Protein AF-A0A9W4WML6-F1 (afdb_monomer_lite)

Radius of gyration: 17.91 Å; chains: 1; bounding box: 50×37×43 Å

Organism: NCBI:txid1117311

pLDDT: mean 81.73, std 10.56, range [42.59, 96.5]

InterPro domains:
  IPR036282 Glutathione S-transferase, C-terminal domain superfamily [SSF47616] (98-174)
  IPR058268 Domain of unknown function DUF7962 [PF25907] (80-176)

Secondary structure (DSSP, 8-state):
--HHHHHHHHHHH--S--EEEETTEEEESHHHHHHHHHHHHT---TTHHHHHHHHHHIIIIIHHHHHHHHHH---TTS-GGGG-HHHHHHHHHHHTS-TTS--TTHHHHHHHHHHHHHHHHTSS-SSTT--SS--HHHHHHHHHHHHHHHHTTTTTT--TTTSHHHHHHHHHHHHHTT----

Foldseek 3Di:
DDPVVVVVVVVVPDLDDDWDDDPSDIDGAPLRVQVVVCVVVVDDCPCVVVLVVLSVVLVPQQVLLLLLLLLVDPDPQAPCVSVDPVVQVSVCVVVVHRSPPDDPCSLVSVLVLLVVQLVQLVPVALESVNDPDHDSNRVSSLCRLVSCVNNVSNVVRSDCVNRVSNVVSSVVVCVVVPNDDD

Structure (mmCIF, N/CA/C/O backbone):
data_AF-A0A9W4WML6-F1
#
_entry.id   AF-A0A9W4WML6-F1
#
loop_
_atom_site.group_PDB
_atom_site.id
_atom_site.type_symbol
_atom_site.label_atom_id
_atom_site.label_alt_id
_atom_site.label_comp_id
_atom_site.label_asym_id
_atom_site.label_entity_id
_atom_site.label_seq_id
_atom_site.pdbx_PDB_ins_code
_atom_site.Cartn_x
_atom_site.Cartn_y
_atom_site.Cartn_z
_atom_site.occupancy
_atom_site.B_iso_or_equiv
_atom_site.auth_seq_id
_atom_site.auth_comp_id
_atom_site.auth_asym_id
_atom_site.auth_atom_id
_atom_site.pdbx_PDB_model_num
ATOM 1 N N . MET A 1 1 ? 31.706 22.718 7.212 1.00 51.59 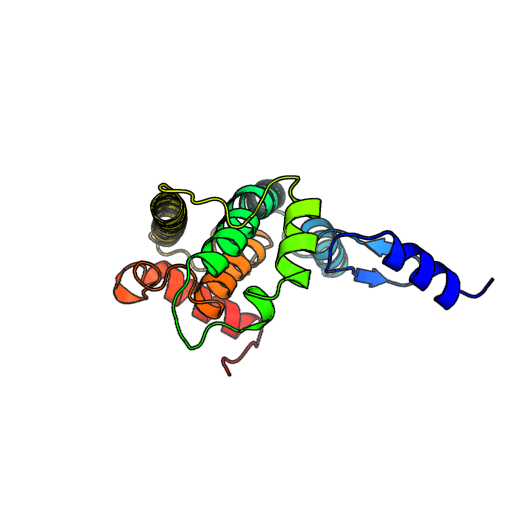1 MET A N 1
ATOM 2 C CA . MET A 1 1 ? 30.291 22.527 7.590 1.00 51.59 1 MET A CA 1
ATOM 3 C C . MET A 1 1 ? 30.005 21.061 7.322 1.00 51.59 1 MET A C 1
ATOM 5 O O . MET A 1 1 ? 30.065 20.669 6.166 1.00 51.59 1 MET A O 1
ATOM 9 N N . ASP A 1 2 ? 29.890 20.239 8.366 1.00 62.09 2 ASP A N 1
ATOM 10 C CA . ASP A 1 2 ? 29.883 18.780 8.208 1.00 62.09 2 ASP A CA 1
ATOM 11 C C . ASP A 1 2 ? 28.630 18.287 7.488 1.00 62.09 2 ASP A C 1
ATOM 13 O O . ASP A 1 2 ? 27.513 18.722 7.767 1.00 62.09 2 ASP A O 1
ATOM 17 N N . PHE A 1 3 ? 28.825 17.337 6.579 1.00 55.31 3 PHE A N 1
ATOM 18 C CA . PHE A 1 3 ? 27.770 16.710 5.787 1.00 55.31 3 PHE A CA 1
ATOM 19 C C . PHE A 1 3 ? 26.636 16.148 6.666 1.00 55.31 3 PHE A C 1
ATOM 21 O O . PHE A 1 3 ? 25.460 16.399 6.407 1.00 55.31 3 PHE A O 1
ATOM 28 N N . CYS A 1 4 ? 26.988 15.512 7.790 1.00 56.69 4 CYS A N 1
ATOM 29 C CA . CYS A 1 4 ? 26.033 15.011 8.784 1.00 56.69 4 CYS A CA 1
ATOM 30 C C . CYS A 1 4 ? 25.209 16.127 9.450 1.00 56.69 4 CYS A C 1
ATOM 32 O O . CYS A 1 4 ? 24.033 15.937 9.758 1.00 56.69 4 CYS A O 1
ATOM 34 N N . HIS A 1 5 ? 25.803 17.306 9.651 1.00 62.56 5 HIS A N 1
ATOM 35 C CA . HIS A 1 5 ? 25.105 18.454 10.229 1.00 62.56 5 HIS A CA 1
ATOM 36 C C . HIS A 1 5 ? 24.082 19.040 9.246 1.00 62.56 5 HIS A C 1
ATOM 38 O O . HIS A 1 5 ? 22.992 19.433 9.656 1.00 62.56 5 HIS A O 1
ATOM 44 N N . CYS A 1 6 ? 24.402 19.050 7.947 1.00 60.00 6 CYS A N 1
ATOM 45 C CA . CYS A 1 6 ? 23.485 19.507 6.903 1.00 60.00 6 CYS A CA 1
ATOM 46 C C . CYS A 1 6 ? 22.269 18.574 6.771 1.00 60.00 6 CYS A C 1
ATOM 48 O O . CYS A 1 6 ? 21.136 19.049 6.774 1.00 60.00 6 CYS A O 1
ATOM 50 N N . ILE A 1 7 ? 22.491 17.252 6.761 1.00 64.06 7 ILE A N 1
ATOM 51 C CA . ILE A 1 7 ? 21.414 16.249 6.677 1.00 64.06 7 ILE A CA 1
ATOM 52 C C . ILE A 1 7 ? 20.506 16.303 7.900 1.00 64.06 7 ILE A C 1
ATOM 54 O O . ILE A 1 7 ? 19.293 16.310 7.743 1.00 64.06 7 ILE A O 1
ATOM 58 N N . SER A 1 8 ? 21.061 16.409 9.111 1.00 64.62 8 SER A N 1
ATOM 59 C CA . SER A 1 8 ? 20.248 16.555 10.327 1.00 64.62 8 SER A CA 1
ATOM 60 C C . SER A 1 8 ? 19.337 17.785 10.252 1.00 64.62 8 SER A C 1
ATOM 62 O O . SER A 1 8 ? 18.157 17.698 10.580 1.00 64.62 8 SER A O 1
ATOM 64 N N . LYS A 1 9 ? 19.850 18.911 9.741 1.00 72.94 9 LYS A N 1
ATOM 65 C CA . LYS A 1 9 ? 19.057 20.126 9.512 1.00 72.94 9 LYS A CA 1
ATOM 66 C C . LYS A 1 9 ? 17.965 19.929 8.462 1.00 72.94 9 LYS A C 1
ATOM 68 O O . LYS A 1 9 ? 16.860 20.424 8.644 1.00 72.94 9 LYS A O 1
ATOM 73 N N . LEU A 1 10 ? 18.272 19.209 7.386 1.00 68.94 10 LEU A N 1
ATOM 74 C CA . LEU A 1 10 ? 17.325 18.918 6.313 1.00 68.94 10 LEU A CA 1
ATOM 75 C C . LEU A 1 10 ? 16.208 17.993 6.819 1.00 68.94 10 LEU A C 1
ATOM 77 O O . LEU A 1 10 ? 15.035 18.329 6.689 1.00 68.94 10 LEU A O 1
ATOM 81 N N . LEU A 1 11 ? 16.559 16.905 7.513 1.00 67.75 11 LEU A N 1
ATOM 82 C CA . LEU A 1 11 ? 15.612 15.966 8.124 1.00 67.75 11 LEU A CA 1
ATOM 83 C C . LEU A 1 11 ? 14.708 16.632 9.172 1.00 67.75 11 LEU A C 1
ATOM 85 O O . LEU A 1 11 ? 13.532 16.302 9.235 1.00 67.75 11 LEU A O 1
ATOM 89 N N . GLN A 1 12 ? 15.211 17.601 9.945 1.00 70.12 12 GLN A N 1
ATOM 90 C CA . GLN A 1 12 ? 14.398 18.365 10.908 1.00 70.12 12 GLN A CA 1
ATOM 91 C C . GLN A 1 12 ? 13.285 19.192 10.248 1.00 70.12 12 GLN A C 1
ATOM 93 O O . GLN A 1 12 ? 12.305 19.528 10.906 1.00 70.12 12 GLN A O 1
ATOM 98 N N . THR A 1 13 ? 13.433 19.537 8.967 1.00 70.88 13 THR A N 1
ATOM 99 C CA . THR A 1 13 ? 12.402 20.261 8.206 1.00 70.88 13 THR A CA 1
ATOM 100 C C . THR A 1 13 ? 11.452 19.337 7.449 1.00 70.88 13 THR A C 1
ATOM 102 O O . THR A 1 13 ? 10.398 19.787 7.000 1.00 70.88 13 THR A O 1
ATOM 105 N N . LEU A 1 14 ? 11.795 18.053 7.306 1.00 70.81 14 LEU A N 1
ATOM 106 C CA . LEU A 1 14 ? 10.957 17.096 6.599 1.00 70.81 14 LEU A CA 1
ATOM 107 C C . LEU A 1 14 ? 9.865 16.572 7.526 1.00 70.81 14 LEU A C 1
ATOM 109 O O . LEU A 1 14 ? 10.120 15.972 8.563 1.00 70.81 14 LEU A O 1
ATOM 113 N N . THR A 1 15 ? 8.624 16.784 7.109 1.00 66.25 15 THR A N 1
ATOM 114 C CA . THR A 1 15 ? 7.426 16.315 7.816 1.00 66.25 15 THR A CA 1
ATOM 115 C C . THR A 1 15 ? 6.972 14.930 7.358 1.00 66.25 15 THR A C 1
ATOM 117 O O . THR A 1 15 ? 6.074 14.348 7.959 1.00 66.25 15 THR A O 1
ATOM 120 N N . HIS A 1 16 ? 7.590 14.397 6.299 1.00 73.31 16 HIS A N 1
ATOM 121 C CA . HIS A 1 16 ? 7.204 13.144 5.663 1.00 73.31 16 HIS A CA 1
ATOM 122 C C . HIS A 1 16 ? 8.387 12.177 5.614 1.00 73.31 16 HIS A C 1
ATOM 124 O O . HIS A 1 16 ? 9.514 12.549 5.289 1.00 73.31 16 HIS A O 1
ATOM 130 N N . VAL A 1 17 ? 8.093 10.919 5.921 1.00 79.56 17 VAL A N 1
ATOM 131 C CA . VAL A 1 17 ? 8.988 9.765 5.803 1.00 79.56 17 VAL A CA 1
ATOM 132 C C . VAL A 1 17 ? 8.275 8.708 4.951 1.00 79.56 17 VAL A C 1
ATOM 134 O O . VAL A 1 17 ? 7.043 8.661 4.991 1.00 79.56 17 VAL A O 1
ATOM 137 N N . PRO A 1 18 ? 8.986 7.854 4.193 1.00 84.44 18 PRO A N 1
ATOM 138 C CA . PRO A 1 18 ? 10.441 7.661 4.149 1.00 84.44 18 PRO A CA 1
ATOM 139 C C . PRO A 1 18 ? 11.206 8.697 3.304 1.00 84.44 18 PRO A C 1
ATOM 141 O O . PRO A 1 18 ? 10.627 9.428 2.503 1.00 84.44 18 PRO A O 1
ATOM 144 N N . VAL A 1 19 ? 12.530 8.726 3.490 1.00 88.31 19 VAL A N 1
ATOM 145 C CA . VAL A 1 19 ? 13.496 9.531 2.723 1.00 88.31 19 VAL A CA 1
ATOM 146 C C . VAL A 1 19 ? 14.591 8.598 2.207 1.00 88.31 19 VAL A C 1
ATOM 148 O O . VAL A 1 19 ? 15.086 7.761 2.964 1.00 88.31 19 VAL A O 1
ATOM 151 N N . LEU A 1 20 ? 14.987 8.745 0.941 1.00 89.06 20 LEU A N 1
ATOM 152 C CA . LEU A 1 20 ? 16.134 8.045 0.358 1.00 89.06 20 LEU A CA 1
ATOM 153 C C . LEU A 1 20 ? 17.261 9.044 0.125 1.00 89.06 20 LEU A C 1
ATOM 155 O O . LEU A 1 20 ? 17.058 10.081 -0.497 1.00 89.06 20 LEU A O 1
ATOM 159 N N . GLN A 1 21 ? 18.465 8.707 0.572 1.00 88.44 21 GLN A N 1
ATOM 160 C CA . GLN A 1 21 ? 19.652 9.492 0.277 1.00 88.44 21 GLN A CA 1
ATOM 161 C C . GLN A 1 21 ? 20.644 8.663 -0.530 1.00 88.44 21 GLN A C 1
ATOM 163 O O . GLN A 1 21 ? 21.016 7.561 -0.123 1.00 88.44 21 GLN A O 1
ATOM 168 N N . ILE A 1 22 ? 21.114 9.218 -1.648 1.00 88.69 22 ILE A N 1
ATOM 169 C CA . ILE A 1 22 ? 22.186 8.628 -2.448 1.00 88.69 22 ILE A CA 1
ATOM 170 C C . ILE A 1 22 ? 23.253 9.687 -2.701 1.00 88.69 22 ILE A C 1
ATOM 172 O O . ILE A 1 22 ? 23.043 10.636 -3.451 1.00 88.69 22 ILE A O 1
ATOM 176 N N . GLY A 1 23 ? 24.424 9.519 -2.084 1.00 89.69 23 GLY A N 1
ATOM 177 C CA . GLY A 1 23 ? 25.468 10.539 -2.138 1.00 89.69 23 GLY A CA 1
ATOM 178 C C . GLY A 1 23 ? 24.948 11.864 -1.574 1.00 89.69 23 GLY A C 1
ATOM 179 O O . GLY A 1 23 ? 24.464 11.899 -0.442 1.00 89.69 23 GLY A O 1
ATOM 180 N N . SER A 1 24 ? 25.046 12.934 -2.365 1.00 88.06 24 SER A N 1
ATOM 181 C CA . SER A 1 24 ? 24.562 14.278 -2.024 1.00 88.06 24 SER A CA 1
ATOM 182 C C . SER A 1 24 ? 23.082 14.524 -2.332 1.00 88.06 24 SER A C 1
ATOM 184 O O . SER A 1 24 ? 22.578 15.583 -1.964 1.00 88.06 24 SER A O 1
ATOM 186 N N . ASP A 1 25 ? 22.396 13.585 -2.986 1.00 87.75 25 ASP A N 1
ATOM 187 C CA . ASP A 1 25 ? 21.002 13.748 -3.400 1.00 87.75 25 ASP A CA 1
ATOM 188 C C . ASP A 1 25 ? 20.051 13.149 -2.359 1.00 87.75 25 ASP A C 1
ATOM 190 O O . ASP A 1 25 ? 20.263 12.033 -1.870 1.00 87.75 25 ASP A O 1
ATOM 194 N N . VAL A 1 26 ? 18.994 13.895 -2.028 1.00 88.19 26 VAL A N 1
ATOM 195 C CA . VAL A 1 26 ? 17.951 13.492 -1.075 1.00 88.19 26 VAL A CA 1
ATOM 196 C C . VAL A 1 26 ? 16.609 13.461 -1.798 1.00 88.19 26 VAL A C 1
ATOM 198 O O . VAL A 1 26 ? 16.128 14.487 -2.276 1.00 88.19 26 VAL A O 1
ATOM 201 N N . PHE A 1 27 ? 16.000 12.282 -1.848 1.00 88.69 27 PHE A N 1
ATOM 202 C CA . PHE A 1 27 ? 14.692 12.034 -2.440 1.00 88.69 27 PHE A CA 1
ATOM 203 C C . PHE A 1 27 ? 13.659 11.915 -1.322 1.00 88.69 27 PHE A C 1
ATOM 205 O O . PHE A 1 27 ? 13.788 11.092 -0.412 1.00 88.69 27 PHE A O 1
ATOM 212 N N . VAL A 1 28 ? 12.641 12.763 -1.399 1.00 86.81 28 VAL A N 1
ATOM 213 C CA . VAL A 1 28 ? 11.513 12.826 -0.467 1.00 86.81 28 VAL A CA 1
ATOM 214 C C . VAL A 1 28 ? 10.273 12.440 -1.256 1.00 86.81 28 VAL A C 1
ATOM 216 O O . VAL A 1 28 ? 10.150 12.897 -2.385 1.00 86.81 28 VAL A O 1
ATOM 219 N N . ASP A 1 29 ? 9.375 11.657 -0.655 1.00 85.25 29 ASP A N 1
ATOM 220 C CA . ASP A 1 29 ? 8.202 11.017 -1.277 1.00 85.25 29 ASP A CA 1
ATOM 221 C C . ASP A 1 29 ? 8.480 9.624 -1.863 1.00 85.25 29 ASP A C 1
ATOM 223 O O . ASP A 1 29 ? 9.441 9.398 -2.595 1.00 85.25 29 ASP A O 1
ATOM 227 N N . THR A 1 30 ? 7.605 8.670 -1.536 1.00 85.69 30 THR A N 1
ATOM 228 C CA . THR A 1 30 ? 7.773 7.264 -1.929 1.00 85.69 30 THR A CA 1
ATOM 229 C C . THR A 1 30 ? 7.701 7.079 -3.447 1.00 85.69 30 THR A C 1
ATOM 231 O O . THR A 1 30 ? 8.445 6.259 -3.974 1.00 85.69 30 THR A O 1
ATOM 234 N N . ALA A 1 31 ? 6.886 7.859 -4.166 1.00 86.06 31 ALA A N 1
ATOM 235 C CA . ALA A 1 31 ? 6.811 7.778 -5.624 1.00 86.06 31 ALA A CA 1
ATOM 236 C C . ALA A 1 31 ? 8.126 8.231 -6.277 1.00 86.06 31 ALA A C 1
ATOM 238 O O . ALA A 1 31 ? 8.622 7.566 -7.184 1.00 86.06 31 ALA A O 1
ATOM 239 N N . LEU A 1 32 ? 8.739 9.310 -5.771 1.00 87.50 32 LEU A N 1
ATOM 240 C CA . LEU A 1 32 ? 10.045 9.787 -6.249 1.00 87.50 32 LEU A CA 1
ATOM 241 C C . LEU A 1 32 ? 11.172 8.812 -5.903 1.00 87.50 32 LEU A C 1
ATOM 243 O O . LEU A 1 32 ? 12.061 8.575 -6.720 1.00 87.50 32 LEU A O 1
ATOM 247 N N . ILE A 1 33 ? 11.123 8.230 -4.704 1.00 89.44 33 ILE A N 1
ATOM 248 C CA . ILE A 1 33 ? 12.068 7.200 -4.267 1.00 89.44 33 ILE A CA 1
ATOM 249 C C . ILE A 1 33 ? 11.998 5.985 -5.196 1.00 89.44 33 ILE A C 1
ATOM 251 O O . ILE A 1 33 ? 13.031 5.549 -5.701 1.00 89.44 33 ILE A O 1
ATOM 255 N N . ILE A 1 34 ? 10.799 5.449 -5.440 1.00 85.88 34 ILE A N 1
ATOM 256 C CA . ILE A 1 34 ? 10.617 4.272 -6.298 1.00 85.88 34 ILE A CA 1
ATOM 257 C C . ILE A 1 34 ? 11.033 4.594 -7.733 1.00 85.88 34 ILE A C 1
ATOM 259 O O . ILE A 1 34 ? 11.772 3.812 -8.325 1.00 85.88 34 ILE A O 1
ATOM 263 N N . GLU A 1 35 ? 10.664 5.762 -8.264 1.00 83.38 35 GLU A N 1
ATOM 264 C CA . GLU A 1 35 ? 11.070 6.173 -9.610 1.00 83.38 35 GLU A CA 1
ATOM 265 C C . GLU A 1 35 ? 12.599 6.236 -9.757 1.00 83.38 35 GLU A C 1
ATOM 267 O O . GLU A 1 35 ? 13.155 5.773 -10.756 1.00 83.38 35 GLU A O 1
ATOM 272 N N . GLU A 1 36 ? 13.308 6.778 -8.764 1.00 88.31 36 GLU A N 1
ATOM 273 C CA . GLU A 1 36 ? 14.768 6.849 -8.808 1.00 88.31 36 GLU A CA 1
ATOM 274 C C . GLU A 1 36 ? 15.414 5.457 -8.746 1.00 88.31 36 GLU A C 1
ATOM 276 O O . GLU A 1 36 ? 16.413 5.197 -9.429 1.00 88.31 36 GLU A O 1
ATOM 281 N N . LEU A 1 37 ? 14.841 4.542 -7.962 1.00 86.88 37 LEU A N 1
ATOM 282 C CA . LEU A 1 37 ? 15.290 3.151 -7.900 1.00 86.88 37 LEU A CA 1
ATOM 283 C C . LEU A 1 37 ? 15.035 2.419 -9.228 1.00 86.88 37 LEU A C 1
ATOM 285 O O . LEU A 1 37 ? 15.929 1.738 -9.735 1.00 86.88 37 LEU A O 1
ATOM 289 N N . GLU A 1 38 ? 13.863 2.605 -9.832 1.00 81.12 38 GLU A N 1
ATOM 290 C CA . GLU A 1 38 ? 13.510 2.070 -11.152 1.00 81.12 38 GLU A CA 1
ATOM 291 C C . GLU A 1 38 ? 14.442 2.597 -12.248 1.00 81.12 38 GLU A C 1
ATOM 293 O O . GLU A 1 38 ? 14.986 1.829 -13.050 1.00 81.12 38 GLU A O 1
ATOM 298 N N . ARG A 1 39 ? 14.714 3.910 -12.242 1.00 82.69 39 ARG A N 1
ATOM 299 C CA . ARG A 1 39 ? 15.615 4.564 -13.200 1.00 82.69 39 ARG A CA 1
ATOM 300 C C . ARG A 1 39 ? 17.019 3.962 -13.176 1.00 82.69 39 ARG A C 1
ATOM 302 O O . ARG A 1 39 ? 17.650 3.871 -14.229 1.00 82.69 39 ARG A O 1
ATOM 309 N N . ARG A 1 40 ? 17.520 3.579 -11.999 1.00 85.19 40 ARG A N 1
ATOM 310 C CA . ARG A 1 40 ? 18.862 2.992 -11.829 1.00 85.19 40 ARG A CA 1
ATOM 311 C C . ARG A 1 40 ? 18.927 1.519 -12.215 1.00 85.19 40 ARG A C 1
ATOM 313 O O . ARG A 1 40 ? 19.971 1.082 -12.690 1.00 85.19 40 ARG A O 1
ATOM 320 N N . ASN A 1 41 ? 17.836 0.782 -12.023 1.00 80.88 41 ASN A N 1
ATOM 321 C CA . ASN A 1 41 ? 17.793 -0.666 -12.233 1.00 80.88 41 ASN A CA 1
ATOM 322 C C . ASN A 1 41 ? 17.231 -1.080 -13.605 1.00 80.88 41 ASN A C 1
ATOM 324 O O . ASN A 1 41 ? 17.326 -2.249 -13.963 1.00 80.88 41 ASN A O 1
ATOM 328 N N . GLY A 1 42 ? 16.699 -0.136 -14.390 1.00 68.75 42 GLY A N 1
ATOM 329 C CA . GLY A 1 42 ? 16.297 -0.374 -15.779 1.00 68.75 42 GLY A CA 1
ATOM 330 C C . GLY A 1 42 ? 14.984 -1.145 -15.934 1.00 68.75 42 GLY A C 1
ATOM 331 O O . GLY A 1 42 ? 14.883 -1.966 -16.842 1.00 68.75 42 GLY A O 1
ATOM 332 N N . SER A 1 43 ? 13.997 -0.902 -15.064 1.00 67.38 43 SER A N 1
ATOM 333 C CA . SER A 1 43 ? 12.672 -1.531 -15.167 1.00 67.38 43 SER A CA 1
ATOM 334 C C . SER A 1 43 ? 11.909 -1.106 -16.431 1.00 67.38 43 SER A C 1
ATOM 336 O O . SER A 1 43 ? 12.178 -0.056 -17.029 1.00 67.38 43 SER A O 1
ATOM 338 N N . ASP A 1 44 ? 10.947 -1.942 -16.838 1.00 65.19 44 ASP A N 1
ATOM 339 C CA . ASP A 1 44 ? 9.975 -1.596 -17.876 1.00 65.19 44 ASP A CA 1
ATOM 340 C C . ASP A 1 44 ? 9.154 -0.371 -17.436 1.00 65.19 44 ASP A C 1
ATOM 342 O O . ASP A 1 44 ? 8.772 -0.249 -16.276 1.00 65.19 44 ASP A O 1
ATOM 346 N N . LYS A 1 45 ? 8.933 0.565 -18.364 1.00 68.56 45 LYS A N 1
ATOM 347 C CA . LYS A 1 45 ? 8.264 1.857 -18.124 1.00 68.56 45 LYS A CA 1
ATOM 348 C C . LYS A 1 45 ? 6.879 1.928 -18.762 1.00 68.56 45 LYS A C 1
ATOM 350 O O . LYS A 1 45 ? 6.286 3.009 -18.788 1.00 68.56 45 LYS A O 1
ATOM 355 N N . SER A 1 46 ? 6.406 0.824 -19.337 1.00 72.06 46 SER A N 1
ATOM 356 C CA . SER A 1 46 ? 5.170 0.755 -20.120 1.00 72.06 46 SER A CA 1
ATOM 357 C C . SER A 1 46 ? 3.930 1.229 -19.347 1.00 72.06 46 SER A C 1
ATOM 359 O O . SER A 1 46 ? 3.042 1.839 -19.942 1.00 72.06 46 SER A O 1
ATOM 361 N N . ASP A 1 47 ? 3.907 1.070 -18.022 1.00 78.38 47 ASP A N 1
ATOM 362 C CA . ASP A 1 47 ? 2.800 1.456 -17.144 1.00 78.38 47 ASP A CA 1
ATOM 363 C C . ASP A 1 47 ? 3.084 2.697 -16.275 1.00 78.38 47 ASP A C 1
ATOM 365 O O . ASP A 1 47 ? 2.242 3.086 -15.465 1.00 78.38 47 ASP A O 1
ATOM 369 N N . ARG A 1 48 ? 4.223 3.379 -16.465 1.00 81.12 48 ARG A N 1
ATOM 370 C CA . ARG A 1 48 ? 4.714 4.436 -15.556 1.00 81.12 48 ARG A CA 1
ATOM 371 C C . ARG A 1 48 ? 3.672 5.509 -15.225 1.00 81.12 48 ARG A C 1
ATOM 373 O O . ARG A 1 48 ? 3.533 5.908 -14.072 1.00 81.12 48 ARG A O 1
ATOM 380 N N . GLY A 1 49 ? 2.939 5.999 -16.227 1.00 85.81 49 GLY A N 1
ATOM 381 C CA . GLY A 1 49 ? 1.919 7.034 -16.021 1.00 85.81 49 GLY A CA 1
ATOM 382 C C . GLY A 1 49 ? 0.740 6.552 -15.167 1.00 85.81 49 GLY A C 1
ATOM 383 O O . GLY A 1 49 ? 0.262 7.278 -14.292 1.00 85.81 49 GLY A O 1
ATOM 384 N N . LEU A 1 50 ? 0.303 5.308 -15.381 1.00 86.81 50 LEU A N 1
ATOM 385 C CA . LEU A 1 50 ? -0.742 4.676 -14.575 1.00 86.81 50 LEU A CA 1
ATOM 386 C C . LEU A 1 50 ? -0.229 4.379 -13.165 1.00 86.81 50 LEU A C 1
ATOM 388 O O . LEU A 1 50 ? -0.927 4.647 -12.191 1.00 86.81 50 LEU A O 1
ATOM 392 N N . GLY A 1 51 ? 1.016 3.922 -13.050 1.00 87.06 51 GLY A N 1
ATOM 393 C CA . GLY A 1 51 ? 1.698 3.690 -11.785 1.00 87.06 51 GLY A CA 1
ATOM 394 C C . GLY A 1 51 ? 1.779 4.935 -10.899 1.00 87.06 51 GLY A C 1
ATOM 395 O O . GLY A 1 51 ? 1.381 4.892 -9.736 1.00 87.06 51 GLY A O 1
ATOM 396 N N . LEU A 1 52 ? 2.192 6.076 -11.460 1.00 86.38 52 LEU A N 1
ATOM 397 C CA . LEU A 1 52 ? 2.205 7.360 -10.745 1.00 86.38 52 LEU A CA 1
ATOM 398 C C . LEU A 1 52 ? 0.794 7.840 -10.372 1.00 86.38 52 LEU A C 1
ATOM 400 O O . LEU A 1 52 ? 0.593 8.418 -9.304 1.00 86.38 52 LEU A O 1
ATOM 404 N N . SER A 1 53 ? -0.199 7.570 -11.222 1.00 88.38 53 SER A N 1
ATOM 405 C CA . SER A 1 53 ? -1.601 7.877 -10.911 1.00 88.38 53 SER A CA 1
ATOM 406 C C . SER A 1 53 ? -2.102 7.048 -9.724 1.00 88.38 53 SER A C 1
ATOM 408 O O . SER A 1 53 ? -2.778 7.580 -8.842 1.00 88.38 53 SER A O 1
ATOM 410 N N . MET A 1 54 ? -1.717 5.768 -9.655 1.00 88.75 54 MET A N 1
ATOM 411 C CA . MET A 1 54 ? -2.002 4.906 -8.506 1.00 88.75 54 MET A CA 1
ATOM 412 C C . MET A 1 54 ? -1.273 5.364 -7.250 1.00 88.75 54 MET A C 1
ATOM 414 O O . MET A 1 54 ? -1.889 5.403 -6.189 1.00 88.75 54 MET A O 1
ATOM 418 N N . ALA A 1 55 ? -0.007 5.772 -7.358 1.00 85.88 55 ALA A N 1
ATOM 419 C CA . ALA A 1 55 ? 0.745 6.337 -6.242 1.00 85.88 55 ALA A CA 1
ATOM 420 C C . ALA A 1 55 ? 0.017 7.537 -5.623 1.00 85.88 55 ALA A C 1
ATOM 422 O O . ALA A 1 55 ? -0.181 7.596 -4.407 1.00 85.88 55 ALA A O 1
ATOM 423 N N . TRP A 1 56 ? -0.449 8.458 -6.471 1.00 86.31 56 TRP A N 1
ATOM 424 C CA . TRP A 1 56 ? -1.208 9.626 -6.037 1.00 86.31 56 TRP A CA 1
ATOM 425 C C . TRP A 1 56 ? -2.549 9.245 -5.404 1.00 86.31 56 TRP A C 1
ATOM 427 O O . TRP A 1 56 ? -2.873 9.730 -4.318 1.00 86.31 56 TRP A O 1
ATOM 437 N N . LEU A 1 57 ? -3.309 8.351 -6.048 1.00 85.25 57 LEU A N 1
ATOM 438 C CA . LEU A 1 57 ? -4.597 7.890 -5.534 1.00 85.25 57 LEU A CA 1
ATOM 439 C C . LEU A 1 57 ? -4.423 7.239 -4.160 1.00 85.25 57 LEU A C 1
ATOM 441 O O . LEU A 1 57 ? -5.076 7.653 -3.209 1.00 85.25 57 LEU A O 1
ATOM 445 N N . CYS A 1 58 ? -3.498 6.288 -4.033 1.00 84.25 58 CYS A N 1
ATOM 446 C CA . CYS A 1 58 ? -3.173 5.619 -2.778 1.00 84.25 58 CYS A CA 1
ATOM 447 C C . CYS A 1 58 ? -2.684 6.600 -1.700 1.00 84.25 58 CYS A C 1
ATOM 449 O O . CYS A 1 58 ? -3.066 6.472 -0.538 1.00 84.25 58 CYS A O 1
ATOM 451 N N . GLY A 1 59 ? -1.880 7.603 -2.061 1.00 77.81 59 GLY A N 1
ATOM 452 C CA . GLY A 1 59 ? -1.444 8.642 -1.124 1.00 77.81 59 GLY A CA 1
ATOM 453 C C . GLY A 1 59 ? -2.604 9.484 -0.580 1.00 77.81 59 GLY A C 1
ATOM 454 O O . GLY A 1 59 ? -2.662 9.755 0.618 1.00 77.81 59 GLY A O 1
ATOM 455 N N . GLN A 1 60 ? -3.550 9.855 -1.446 1.00 69.62 60 GLN A N 1
ATOM 456 C CA . GLN A 1 60 ? -4.689 10.718 -1.115 1.00 69.62 60 GLN A CA 1
ATOM 457 C C . GLN A 1 60 ? -5.828 9.984 -0.403 1.00 69.62 60 GLN A C 1
ATOM 459 O O . GLN A 1 60 ? -6.399 10.500 0.557 1.00 69.62 60 GLN A O 1
ATOM 464 N N . THR A 1 61 ? -6.207 8.803 -0.885 1.00 65.81 61 THR A N 1
ATOM 465 C CA . THR A 1 61 ? -7.386 8.093 -0.377 1.00 65.81 61 THR A CA 1
ATOM 466 C C . THR A 1 61 ? -7.015 7.153 0.748 1.00 65.81 61 THR A C 1
ATOM 468 O O . THR A 1 61 ? -7.700 7.101 1.759 1.00 65.81 61 THR A O 1
ATOM 471 N N . ALA A 1 62 ? -5.920 6.422 0.617 1.00 62.62 62 ALA A N 1
ATOM 472 C CA . ALA A 1 62 ? -5.710 5.248 1.431 1.00 62.62 62 ALA A CA 1
ATOM 473 C C . ALA A 1 62 ? -5.016 5.643 2.754 1.00 62.62 62 ALA A C 1
ATOM 475 O O . ALA A 1 62 ? -5.628 5.511 3.813 1.00 62.62 62 ALA A O 1
ATOM 476 N N . THR A 1 63 ? -3.853 6.302 2.730 1.00 62.34 63 THR A N 1
ATOM 477 C CA . THR A 1 63 ? -3.114 6.692 3.956 1.00 62.34 63 THR A CA 1
ATOM 478 C C . THR A 1 63 ? -3.942 7.513 4.960 1.00 62.34 63 THR A C 1
ATOM 480 O O . THR A 1 63 ? -3.913 7.239 6.164 1.00 62.34 63 THR A O 1
ATOM 483 N N . PHE A 1 64 ? -4.721 8.498 4.496 1.00 67.94 64 PHE A N 1
ATOM 484 C CA . PHE A 1 64 ? -5.539 9.336 5.384 1.00 67.94 64 PHE A CA 1
ATOM 485 C C . PHE A 1 64 ? -6.774 8.614 5.934 1.00 67.94 64 PHE A C 1
ATOM 487 O O . PHE A 1 64 ? -7.140 8.827 7.096 1.00 67.94 64 PHE A O 1
ATOM 494 N N . LEU A 1 65 ? -7.417 7.753 5.137 1.00 70.25 65 LEU A N 1
ATOM 495 C CA . LEU A 1 65 ? -8.537 6.940 5.615 1.00 70.25 65 LEU A CA 1
ATOM 496 C C . LEU A 1 65 ? -8.052 5.882 6.615 1.00 70.25 65 LEU A C 1
ATOM 498 O O . LEU A 1 65 ? -8.673 5.717 7.666 1.00 70.25 65 LEU A O 1
ATOM 502 N N . TRP A 1 66 ? -6.909 5.237 6.366 1.00 69.50 66 TRP A N 1
ATOM 503 C CA . TRP A 1 66 ? -6.363 4.228 7.276 1.00 69.50 66 TRP A CA 1
ATOM 504 C C . TRP A 1 66 ? -5.975 4.815 8.622 1.00 69.50 66 TRP A C 1
ATOM 506 O O . TRP A 1 66 ? -6.357 4.259 9.649 1.00 69.50 66 TRP A O 1
ATOM 516 N N . LEU A 1 67 ? -5.302 5.968 8.649 1.00 69.31 67 LEU A N 1
ATOM 517 C CA . LEU A 1 67 ? -4.933 6.606 9.912 1.00 69.31 67 LEU A CA 1
ATOM 518 C C . LEU A 1 67 ? -6.169 6.969 10.752 1.00 69.31 67 LEU A C 1
ATOM 520 O O . LEU A 1 67 ? -6.185 6.751 11.962 1.00 69.31 67 LEU A O 1
ATOM 524 N N . ARG A 1 68 ? -7.242 7.443 10.104 1.00 75.50 68 ARG A N 1
ATOM 525 C CA . ARG A 1 68 ? -8.537 7.675 10.767 1.00 75.50 68 ARG A CA 1
ATOM 526 C C . ARG A 1 68 ? -9.189 6.380 11.255 1.00 75.50 68 ARG A C 1
ATOM 528 O O . ARG A 1 68 ? -9.819 6.385 12.311 1.00 75.50 68 ARG A O 1
ATOM 535 N N . SER A 1 69 ? -9.008 5.270 10.536 1.00 72.38 69 SER A N 1
ATOM 536 C CA . SER A 1 69 ? -9.551 3.963 10.937 1.00 72.38 69 SER A CA 1
ATOM 537 C C . SER A 1 69 ? -8.928 3.446 12.229 1.00 72.38 69 SER A C 1
ATOM 539 O O . SER A 1 69 ? -9.642 2.877 13.053 1.00 72.38 69 SER A O 1
ATOM 541 N N . VAL A 1 70 ? -7.646 3.740 12.490 1.00 69.25 70 VAL A N 1
ATOM 542 C CA . VAL A 1 70 ? -6.984 3.263 13.713 1.00 69.25 70 VAL A CA 1
ATOM 543 C C . VAL A 1 70 ? -7.643 3.811 14.981 1.00 69.25 70 VAL A C 1
ATOM 545 O O . VAL A 1 70 ? -7.780 3.083 15.957 1.00 69.25 70 VAL A O 1
ATOM 548 N N . HIS A 1 71 ? -8.126 5.058 14.973 1.00 66.19 71 HIS A N 1
ATOM 549 C CA . HIS A 1 71 ? -8.825 5.625 16.138 1.00 66.19 71 HIS A CA 1
ATOM 550 C C . HIS A 1 71 ? -10.198 5.013 16.396 1.00 66.19 71 HIS A C 1
ATOM 552 O O . HIS A 1 71 ? -10.737 5.136 17.497 1.00 66.19 71 HIS A O 1
ATOM 558 N N . HIS A 1 72 ? -10.795 4.400 15.381 1.00 64.94 72 HIS A N 1
ATOM 559 C CA . HIS A 1 72 ? -12.083 3.729 15.499 1.00 64.94 72 HIS A CA 1
ATOM 560 C C . HIS A 1 72 ? -11.935 2.216 15.685 1.00 64.94 72 HIS A C 1
ATOM 562 O O . HIS A 1 72 ? -12.906 1.557 16.064 1.00 64.94 72 HIS A O 1
ATOM 568 N N . CYS A 1 73 ? -10.723 1.687 15.508 1.00 67.62 73 CYS A N 1
ATOM 569 C CA . CYS A 1 73 ? -10.386 0.309 15.800 1.00 67.62 73 CYS A CA 1
ATOM 570 C C . CYS A 1 73 ? -10.441 0.044 17.310 1.00 67.62 73 CYS A C 1
ATOM 572 O O . CYS A 1 73 ? -9.856 0.766 18.117 1.00 67.62 73 CYS A O 1
ATOM 574 N N . LYS A 1 74 ? -11.157 -1.013 17.698 1.00 64.06 74 LYS A N 1
ATOM 575 C CA . LYS A 1 74 ? -11.273 -1.470 19.093 1.00 64.06 74 LYS A CA 1
ATOM 576 C C . LYS A 1 74 ? -10.531 -2.780 19.346 1.00 64.06 74 LYS A C 1
ATOM 578 O O . LYS A 1 74 ? -10.705 -3.378 20.406 1.00 64.06 74 LYS A O 1
ATOM 583 N N . GLU A 1 75 ? -9.755 -3.245 18.372 1.00 69.88 75 GLU A N 1
ATOM 584 C CA . GLU A 1 75 ? -9.083 -4.532 18.445 1.00 69.88 75 GLU A CA 1
ATOM 585 C C . GLU A 1 75 ? -7.932 -4.470 19.469 1.00 69.88 75 GLU A C 1
ATOM 587 O O . GLU A 1 75 ? -7.035 -3.633 19.337 1.00 69.88 75 GLU A O 1
ATOM 592 N N . PRO A 1 76 ? -7.904 -5.351 20.488 1.00 69.81 76 PRO A N 1
ATOM 593 C CA . PRO A 1 76 ? -6.858 -5.329 21.510 1.00 69.81 76 PRO A CA 1
ATOM 594 C C . PRO A 1 76 ? -5.433 -5.498 20.971 1.00 69.81 76 PRO A C 1
ATOM 596 O O . PRO A 1 76 ? -4.484 -5.074 21.631 1.00 69.81 76 PRO A O 1
ATOM 599 N N . SER A 1 77 ? -5.269 -6.120 19.797 1.00 71.69 77 SER A N 1
ATOM 600 C CA . SER A 1 77 ? -3.957 -6.308 19.169 1.00 71.69 77 SER A CA 1
ATOM 601 C C . SER A 1 77 ? -3.434 -5.080 18.419 1.00 71.69 77 SER A C 1
ATOM 603 O O . SER A 1 77 ? -2.283 -5.095 17.991 1.00 71.69 77 SER A O 1
ATOM 605 N N . THR A 1 78 ? -4.239 -4.029 18.238 1.00 72.19 78 THR A N 1
ATOM 606 C CA . THR A 1 78 ? -3.774 -2.800 17.584 1.00 72.19 78 THR A CA 1
ATOM 607 C C . THR A 1 78 ? -2.701 -2.122 18.445 1.00 72.19 78 THR A C 1
ATOM 609 O O . THR A 1 78 ? -2.914 -1.921 19.647 1.00 72.19 78 THR A O 1
ATOM 612 N N . PRO A 1 79 ? -1.538 -1.740 17.880 1.00 74.31 79 PRO A N 1
ATOM 613 C CA . PRO A 1 79 ? -0.471 -1.127 18.662 1.00 74.31 79 PRO A CA 1
ATOM 614 C C . PRO A 1 79 ? -0.938 0.144 19.386 1.00 74.31 79 PRO A C 1
ATOM 616 O O . PRO A 1 79 ? -1.380 1.111 18.765 1.00 74.31 79 PRO A O 1
ATOM 619 N N . LYS A 1 80 ? -0.772 0.175 20.717 1.00 76.88 80 LYS A N 1
ATOM 620 C CA . LYS A 1 80 ? -1.211 1.297 21.576 1.00 76.88 80 LYS A CA 1
ATOM 621 C C . LYS A 1 80 ? -0.619 2.649 21.175 1.00 76.88 80 LYS A C 1
ATOM 623 O O . LYS A 1 80 ? -1.230 3.679 21.443 1.00 76.88 80 LYS A O 1
ATOM 628 N N . PHE A 1 81 ? 0.539 2.645 20.513 1.00 80.31 81 PHE A N 1
ATOM 629 C CA . PHE A 1 81 ? 1.173 3.842 19.965 1.00 80.31 81 PHE A CA 1
ATOM 630 C C . PHE A 1 81 ? 0.225 4.655 19.070 1.00 80.31 81 PHE A C 1
ATOM 632 O O . PHE A 1 81 ? 0.222 5.882 19.147 1.00 80.31 81 PHE A O 1
ATOM 639 N N . PHE A 1 82 ? -0.649 3.994 18.302 1.00 76.81 82 PHE A N 1
ATOM 640 C CA . PHE A 1 82 ? -1.599 4.684 17.431 1.00 76.81 82 PHE A CA 1
ATOM 641 C C . PHE A 1 82 ? -2.711 5.440 18.171 1.00 76.81 82 PHE A C 1
ATOM 643 O O . PHE A 1 82 ? -3.383 6.281 17.585 1.00 76.81 82 PHE A O 1
ATOM 650 N N . SER A 1 83 ? -2.901 5.161 19.461 1.00 76.44 83 SER A N 1
ATOM 651 C CA . SER A 1 83 ? -3.826 5.891 20.336 1.00 76.44 83 SER A CA 1
ATOM 652 C C . SER A 1 83 ? -3.110 6.879 21.263 1.00 76.44 83 SER A C 1
ATOM 654 O O . SER A 1 83 ? -3.748 7.460 22.140 1.00 76.44 83 SER A O 1
ATOM 656 N N . SER A 1 84 ? -1.791 7.060 21.110 1.00 84.38 84 SER A N 1
ATOM 657 C CA . SER A 1 84 ? -1.037 8.035 21.902 1.00 84.38 84 SER A CA 1
ATOM 658 C C . SER A 1 84 ? -1.483 9.462 21.589 1.00 84.38 84 SER A C 1
ATOM 660 O O . SER A 1 84 ? -1.859 9.789 20.458 1.00 84.38 84 SER A O 1
ATOM 662 N N . LYS A 1 85 ? -1.446 10.320 22.610 1.00 86.00 85 LYS A N 1
ATOM 663 C CA . LYS A 1 85 ? -1.833 11.726 22.483 1.00 86.00 85 LYS A CA 1
ATOM 664 C C . LYS A 1 85 ? -0.873 12.466 21.552 1.00 86.00 85 LYS A C 1
ATOM 666 O O . LYS A 1 85 ? -1.312 13.249 20.719 1.00 86.00 85 LYS A O 1
ATOM 671 N N . GLU A 1 86 ? 0.414 12.160 21.664 1.00 87.75 86 GLU A N 1
ATOM 672 C CA . GLU A 1 86 ? 1.489 12.767 20.888 1.00 87.75 86 GLU A CA 1
ATOM 673 C C . GLU A 1 86 ? 1.289 12.513 19.391 1.00 87.75 86 GLU A C 1
ATOM 675 O O . GLU A 1 86 ? 1.325 13.451 18.599 1.00 87.75 86 GLU A O 1
ATOM 680 N N . LEU A 1 87 ? 0.995 11.266 18.999 1.00 83.38 87 LEU A N 1
ATOM 681 C CA . LEU A 1 87 ? 0.730 10.933 17.598 1.00 83.38 87 LEU A CA 1
ATOM 682 C C . LEU A 1 87 ? -0.561 11.588 17.090 1.00 83.38 87 LEU A C 1
ATOM 684 O O . LEU A 1 87 ? -0.609 12.059 15.955 1.00 83.38 87 LEU A O 1
ATOM 688 N N . LEU A 1 88 ? -1.604 11.614 17.921 1.00 83.00 88 LEU A N 1
ATOM 689 C CA . LEU A 1 88 ? -2.884 12.241 17.600 1.00 83.00 88 LEU A CA 1
ATOM 690 C C . LEU A 1 88 ? -2.738 13.733 17.299 1.00 83.00 88 LEU A C 1
ATOM 692 O O . LEU A 1 88 ? -3.278 14.214 16.302 1.00 83.00 88 LEU A O 1
ATOM 696 N N . GLU A 1 89 ? -2.026 14.460 18.158 1.00 87.12 89 GLU A N 1
ATOM 697 C CA . GLU A 1 89 ? -1.789 15.898 18.013 1.00 87.12 89 GLU A CA 1
ATOM 698 C C . GLU A 1 89 ? -0.903 16.191 16.799 1.00 87.12 89 GLU A C 1
ATOM 700 O O . GLU A 1 89 ? -1.271 17.013 15.956 1.00 87.12 89 GLU A O 1
ATOM 705 N N . ASP A 1 90 ? 0.205 15.460 16.663 1.00 84.25 90 ASP A N 1
ATOM 706 C CA . ASP A 1 90 ? 1.146 15.587 15.549 1.00 84.25 90 ASP A CA 1
ATOM 707 C C . ASP A 1 90 ? 0.450 15.370 14.198 1.00 84.25 90 ASP A C 1
ATOM 709 O O . ASP A 1 90 ? 0.497 16.209 13.294 1.00 84.25 90 ASP A O 1
ATOM 713 N N . ARG A 1 91 ? -0.303 14.276 14.070 1.00 83.31 91 ARG A N 1
ATOM 714 C CA . ARG A 1 91 ? -0.991 13.955 12.820 1.00 83.31 91 ARG A CA 1
ATOM 715 C C . ARG A 1 91 ? -2.201 14.865 12.568 1.00 83.31 91 ARG A C 1
ATOM 717 O O . ARG A 1 91 ? -2.486 15.164 11.410 1.00 83.31 91 ARG A O 1
ATOM 724 N N . SER A 1 92 ? -2.907 15.329 13.607 1.00 84.81 92 SER A N 1
ATOM 725 C CA . SER A 1 92 ? -4.005 16.300 13.432 1.00 84.81 92 SER A CA 1
ATOM 726 C C . SER A 1 92 ? -3.480 17.636 12.902 1.00 84.81 92 SER A C 1
ATOM 728 O O . SER A 1 92 ? -4.124 18.253 12.054 1.00 84.81 92 SER A O 1
ATOM 730 N N . SER A 1 93 ? -2.293 18.052 13.361 1.00 86.25 93 SER A N 1
ATOM 731 C CA . SER A 1 93 ? -1.579 19.225 12.847 1.00 86.25 93 SER A CA 1
ATOM 732 C C . SER A 1 93 ? -1.188 19.042 11.379 1.00 86.25 93 SER A C 1
ATOM 734 O O . SER A 1 93 ? -1.486 19.904 10.555 1.00 86.25 93 SER A O 1
ATOM 736 N N . LEU A 1 94 ? -0.617 17.882 11.028 1.00 80.56 94 LEU A N 1
ATOM 737 C CA . LEU A 1 94 ? -0.226 17.558 9.651 1.00 80.56 94 LEU A CA 1
ATOM 738 C C . LEU A 1 94 ? -1.414 17.583 8.673 1.00 80.56 94 LEU A C 1
ATOM 740 O O . LEU A 1 94 ? -1.288 18.086 7.561 1.00 80.56 94 LEU A O 1
ATOM 744 N N . ILE A 1 95 ? -2.565 17.045 9.085 1.00 77.56 95 ILE A N 1
ATOM 745 C CA . ILE A 1 95 ? -3.778 16.978 8.251 1.00 77.56 95 ILE A CA 1
ATOM 746 C C . ILE A 1 95 ? -4.534 18.319 8.245 1.00 77.56 95 ILE A C 1
ATOM 748 O O . ILE A 1 95 ? -5.347 18.573 7.358 1.00 77.56 95 ILE A O 1
ATOM 752 N N . GLY A 1 96 ? -4.315 19.174 9.247 1.00 82.31 96 GLY A N 1
ATOM 753 C CA . GLY A 1 96 ? -5.107 20.388 9.458 1.00 82.31 96 GLY A CA 1
ATOM 754 C C . GLY A 1 96 ? -6.538 20.110 9.939 1.00 82.31 96 GLY A C 1
ATOM 755 O O . GLY A 1 96 ? -7.401 20.981 9.846 1.00 82.31 96 GLY A O 1
ATOM 756 N N . SER A 1 97 ? -6.819 18.900 10.439 1.00 81.94 97 SER A N 1
ATOM 757 C CA . SER A 1 97 ? -8.115 18.538 11.030 1.00 81.94 97 SER A CA 1
ATOM 758 C C . SER A 1 97 ? -7.958 17.461 12.111 1.00 81.94 97 SER A C 1
ATOM 760 O O . SER A 1 97 ? -7.035 16.647 12.016 1.00 81.94 97 SER A O 1
ATOM 762 N N . PRO A 1 98 ? -8.851 17.404 13.119 1.00 81.56 98 PRO A N 1
ATOM 763 C CA . PRO A 1 98 ? -8.804 16.359 14.139 1.00 81.56 98 PRO A CA 1
ATOM 764 C C . PRO A 1 98 ? -9.016 14.964 13.537 1.00 81.56 98 PRO A C 1
ATOM 766 O O . PRO A 1 98 ? -10.016 14.706 12.868 1.00 81.56 98 PRO A O 1
ATOM 769 N N . ILE A 1 99 ? -8.102 14.032 13.806 1.00 77.50 99 ILE A N 1
ATOM 770 C CA . ILE A 1 99 ? -8.195 12.656 13.269 1.00 77.50 99 ILE A CA 1
ATOM 771 C C . ILE A 1 99 ? -9.249 11.830 14.001 1.00 77.50 99 ILE A C 1
ATOM 773 O O . ILE A 1 99 ? -9.876 10.953 13.419 1.00 77.50 99 ILE A O 1
ATOM 777 N N . ASN A 1 100 ? -9.494 12.148 15.270 1.00 73.00 100 ASN A N 1
ATOM 778 C CA . ASN A 1 100 ? -10.535 11.518 16.076 1.00 73.00 100 ASN A CA 1
ATOM 779 C C . ASN A 1 100 ? -11.961 11.953 15.684 1.00 73.00 100 ASN A C 1
ATOM 781 O O . ASN A 1 100 ? -12.929 11.505 16.306 1.00 73.00 100 ASN A O 1
ATOM 785 N N . GLN A 1 101 ? -12.111 12.829 14.684 1.00 74.50 101 GLN A N 1
ATOM 786 C CA . GLN A 1 101 ? -13.416 13.235 14.195 1.00 74.50 101 GLN A CA 1
ATOM 787 C C . GLN A 1 101 ? -14.140 12.028 13.594 1.00 74.50 101 GLN A C 1
ATOM 789 O O . GLN A 1 101 ? -13.690 11.422 12.624 1.00 74.50 101 GLN A O 1
ATOM 794 N N . LYS A 1 102 ? -15.304 11.706 14.163 1.00 71.75 102 LYS A N 1
ATOM 795 C CA . LYS A 1 102 ? -16.133 10.593 13.706 1.00 71.75 102 LYS A CA 1
ATOM 796 C C . LYS A 1 102 ? -16.523 10.789 12.239 1.00 71.75 102 LYS A C 1
ATOM 798 O O . LYS A 1 102 ? -17.228 11.741 11.908 1.00 71.75 102 LYS A O 1
ATOM 803 N N . ASN A 1 103 ? -16.120 9.852 11.386 1.00 76.75 103 ASN A N 1
ATOM 804 C CA . ASN A 1 103 ? -16.558 9.778 9.996 1.00 76.75 103 ASN A CA 1
ATOM 805 C C . ASN A 1 103 ? -17.452 8.548 9.800 1.00 76.75 103 ASN A C 1
ATOM 807 O O . ASN A 1 103 ? -16.964 7.422 9.730 1.00 76.75 103 ASN A O 1
ATOM 811 N N . SER A 1 104 ? -18.765 8.769 9.697 1.00 78.00 104 SER A N 1
ATOM 812 C CA . SER A 1 104 ? -19.747 7.689 9.529 1.00 78.00 104 SER A CA 1
ATOM 813 C C . SER A 1 104 ? -19.569 6.888 8.235 1.00 78.00 104 SER A C 1
ATOM 815 O O . SER A 1 104 ? -20.005 5.747 8.188 1.00 78.00 104 SER A O 1
ATOM 817 N N . TYR A 1 105 ? -18.910 7.452 7.220 1.00 84.25 105 TYR A N 1
ATOM 818 C CA . TYR A 1 105 ? -18.699 6.817 5.915 1.00 84.25 105 TYR A CA 1
ATOM 819 C C . TYR A 1 105 ? -17.327 6.151 5.789 1.00 84.25 105 TYR A C 1
ATOM 821 O O . TYR A 1 105 ? -16.933 5.752 4.696 1.00 84.25 105 TYR A O 1
ATOM 829 N N . LEU A 1 106 ? -16.532 6.098 6.863 1.00 81.69 106 LEU A N 1
ATOM 830 C CA . LEU A 1 106 ? -15.157 5.604 6.786 1.00 81.69 106 LEU A CA 1
ATOM 831 C C . LEU A 1 106 ? -15.099 4.144 6.326 1.00 81.69 106 LEU A C 1
ATOM 833 O O . LEU A 1 106 ? -14.393 3.832 5.374 1.00 81.69 106 LEU A O 1
ATOM 837 N N . ILE A 1 107 ? -15.877 3.274 6.969 1.00 84.38 107 ILE A N 1
ATOM 838 C CA . ILE A 1 107 ? -15.931 1.846 6.640 1.00 84.38 107 ILE A CA 1
ATOM 839 C C . ILE A 1 107 ? -16.442 1.628 5.211 1.00 84.38 107 ILE A C 1
ATOM 841 O O . ILE A 1 107 ? -15.917 0.775 4.504 1.00 84.38 107 ILE A O 1
ATOM 845 N N . ASP A 1 108 ? -17.406 2.428 4.754 1.00 87.75 108 ASP A N 1
ATOM 846 C CA . ASP A 1 108 ? -17.927 2.323 3.389 1.00 87.75 108 ASP A CA 1
ATOM 847 C C . ASP A 1 108 ? -16.881 2.740 2.348 1.00 87.75 108 ASP A C 1
ATOM 849 O O . ASP A 1 108 ? -16.712 2.047 1.352 1.00 87.75 108 ASP A O 1
ATOM 853 N N . GLN A 1 109 ? -16.115 3.808 2.597 1.00 87.38 109 GLN A N 1
ATOM 854 C CA . GLN A 1 109 ? -15.015 4.213 1.708 1.00 87.38 109 GLN A CA 1
ATOM 855 C C . GLN A 1 109 ? -13.915 3.148 1.635 1.00 87.38 109 GLN A C 1
ATOM 857 O O . GLN A 1 109 ? -13.392 2.868 0.558 1.00 87.38 109 GLN A O 1
ATOM 862 N N . ILE A 1 110 ? -13.577 2.536 2.774 1.00 87.19 110 ILE A N 1
ATOM 863 C CA . ILE A 1 110 ? -12.626 1.420 2.831 1.00 87.19 110 ILE A CA 1
ATOM 864 C C . ILE A 1 110 ? -13.148 0.238 2.015 1.00 87.19 110 ILE A C 1
ATOM 866 O O . ILE A 1 110 ? -12.400 -0.332 1.221 1.00 87.19 110 ILE A O 1
ATOM 870 N N . ARG A 1 111 ? -14.430 -0.106 2.186 1.00 90.25 111 ARG A N 1
ATOM 871 C CA . ARG A 1 111 ? -15.076 -1.190 1.446 1.00 90.25 111 ARG A CA 1
ATOM 872 C C . ARG A 1 111 ? -15.001 -0.947 -0.059 1.00 90.25 111 ARG A C 1
ATOM 874 O O . ARG A 1 111 ? -14.508 -1.817 -0.763 1.00 90.25 111 ARG A O 1
ATOM 881 N N . SER A 1 112 ? -15.377 0.242 -0.530 1.00 91.31 112 SER A N 1
ATOM 882 C CA . SER A 1 112 ? -15.314 0.583 -1.956 1.00 91.31 112 SER A CA 1
ATOM 883 C C . SER A 1 112 ? -13.904 0.441 -2.533 1.00 91.31 112 SER A C 1
ATOM 885 O O . SER A 1 112 ? -13.738 -0.082 -3.631 1.00 91.31 112 SER A O 1
ATOM 887 N N . ASN A 1 113 ? -12.872 0.859 -1.791 1.00 90.44 113 ASN A N 1
ATOM 888 C CA . ASN A 1 113 ? -11.486 0.706 -2.240 1.00 90.44 113 ASN A CA 1
ATOM 889 C C . ASN A 1 113 ? -11.090 -0.773 -2.380 1.00 90.44 113 ASN A C 1
ATOM 891 O O . ASN A 1 113 ? -10.460 -1.141 -3.370 1.00 90.44 113 ASN A O 1
ATOM 895 N N . LEU A 1 114 ? -11.466 -1.621 -1.417 1.00 92.12 114 LEU A N 1
ATOM 896 C CA . LEU A 1 114 ? -11.205 -3.064 -1.479 1.00 92.12 114 LEU A CA 1
ATOM 897 C C . LEU A 1 114 ? -11.976 -3.729 -2.627 1.00 92.12 114 LEU A C 1
ATOM 899 O O . LEU A 1 114 ? -11.403 -4.539 -3.348 1.00 92.12 114 LEU A O 1
ATOM 903 N N . GLU A 1 115 ? -13.231 -3.337 -2.855 1.00 94.50 115 GLU A N 1
ATOM 904 C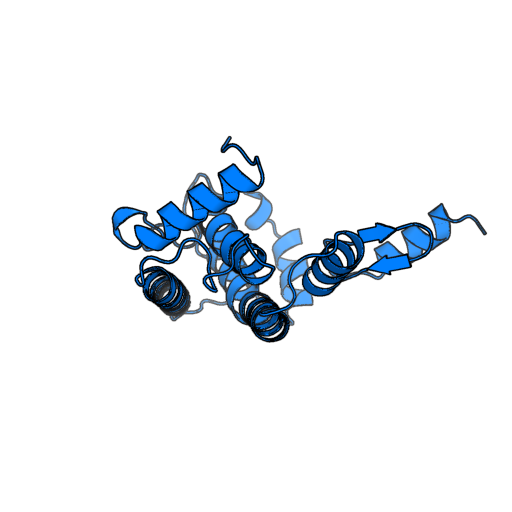 CA . GLU A 1 115 ? -14.040 -3.817 -3.983 1.00 94.50 115 GLU A CA 1
ATOM 905 C C . GLU A 1 115 ? -13.407 -3.466 -5.337 1.00 94.50 115 GLU A C 1
ATOM 907 O O . GLU A 1 115 ? -13.389 -4.298 -6.243 1.00 94.50 115 GLU A O 1
ATOM 912 N N . TRP A 1 116 ? -12.844 -2.263 -5.487 1.00 93.50 116 TRP A N 1
ATOM 913 C CA . TRP A 1 116 ? -12.148 -1.871 -6.717 1.00 93.50 116 TRP A CA 1
ATOM 914 C C . TRP A 1 116 ? -10.855 -2.655 -6.939 1.00 93.50 116 TRP A C 1
ATOM 916 O O . TRP A 1 116 ? -10.565 -3.037 -8.073 1.00 93.50 116 TRP A O 1
ATOM 926 N N . ILE A 1 117 ? -10.093 -2.915 -5.874 1.00 93.94 117 ILE A N 1
ATOM 927 C CA . ILE A 1 117 ? -8.873 -3.731 -5.942 1.00 93.94 117 ILE A CA 1
ATOM 928 C C . ILE A 1 117 ? -9.226 -5.176 -6.319 1.00 93.94 117 ILE A C 1
ATOM 930 O O . ILE A 1 117 ? -8.624 -5.734 -7.236 1.00 93.94 117 ILE A O 1
ATOM 934 N N . GLU A 1 118 ? -10.239 -5.759 -5.678 1.00 95.81 118 GLU A N 1
ATOM 935 C CA . GLU A 1 118 ? -10.714 -7.112 -5.980 1.00 95.81 118 GLU A CA 1
ATOM 936 C C . GLU A 1 118 ? -11.205 -7.220 -7.426 1.00 95.81 118 GLU A C 1
ATOM 938 O O . GLU A 1 118 ? -10.841 -8.155 -8.142 1.00 95.81 118 GLU A O 1
ATOM 943 N N . LEU A 1 119 ? -11.976 -6.229 -7.889 1.00 95.62 119 LEU A N 1
ATOM 944 C CA . LEU A 1 119 ? -12.446 -6.162 -9.269 1.00 95.62 119 LEU A CA 1
ATOM 945 C C . LEU A 1 119 ? -11.276 -6.083 -10.254 1.00 95.62 119 LEU A C 1
ATOM 947 O O . LEU A 1 119 ? -11.267 -6.822 -11.239 1.00 95.62 119 LEU A O 1
ATOM 951 N N . GLN A 1 120 ? -10.277 -5.239 -9.985 1.00 93.94 120 GLN A N 1
ATOM 952 C CA . GLN A 1 120 ? -9.076 -5.152 -10.814 1.00 93.94 120 GLN A CA 1
ATOM 953 C C . GLN A 1 120 ? -8.369 -6.512 -10.897 1.00 93.94 120 GLN A C 1
ATOM 955 O O . GLN A 1 120 ? -8.003 -6.945 -11.985 1.00 93.94 120 GLN A O 1
ATOM 960 N N . LEU A 1 121 ? -8.227 -7.221 -9.777 1.00 94.75 121 LEU A N 1
ATOM 961 C CA . LEU A 1 121 ? -7.528 -8.510 -9.694 1.00 94.75 121 LEU A CA 1
ATOM 962 C C . LEU A 1 121 ? -8.370 -9.715 -10.150 1.00 94.75 121 LEU A C 1
ATOM 964 O O . LEU A 1 121 ? -7.860 -10.834 -10.211 1.00 94.75 121 LEU A O 1
ATOM 968 N N . SER A 1 122 ? -9.640 -9.511 -10.504 1.00 92.25 122 SER A N 1
ATOM 969 C CA . SER A 1 122 ? -10.531 -10.592 -10.947 1.00 92.25 122 SER A CA 1
ATOM 970 C C . SER A 1 122 ? -10.180 -11.164 -12.329 1.00 92.25 122 SER A C 1
ATOM 972 O O . SER A 1 122 ? -10.534 -12.302 -12.622 1.00 92.25 122 SER A O 1
ATOM 974 N N . GLY A 1 123 ? -9.468 -10.407 -13.171 1.00 84.12 123 GLY A N 1
ATOM 975 C CA . GLY A 1 123 ? -9.195 -10.755 -14.573 1.00 84.12 123 GLY A CA 1
ATOM 976 C C . GLY A 1 123 ? -7.994 -11.676 -14.822 1.00 84.12 123 GLY A C 1
ATOM 977 O O . GLY A 1 123 ? -7.271 -11.418 -15.774 1.00 84.12 123 GLY A O 1
ATOM 978 N N . ASP A 1 124 ? -7.745 -12.675 -13.968 1.00 81.69 124 ASP A N 1
ATOM 979 C CA . ASP A 1 124 ? -6.634 -13.655 -14.068 1.00 81.69 124 ASP A CA 1
ATOM 980 C C . ASP A 1 124 ? -5.215 -13.068 -14.244 1.00 81.69 124 ASP A C 1
ATOM 982 O O . ASP A 1 124 ? -4.283 -13.761 -14.649 1.00 81.69 124 ASP A O 1
ATOM 986 N N . ARG A 1 125 ? -5.026 -11.799 -13.880 1.00 89.62 125 ARG A N 1
ATOM 987 C CA . ARG A 1 125 ? -3.730 -11.115 -13.937 1.00 89.62 125 ARG A CA 1
ATOM 988 C C . ARG A 1 125 ? -2.833 -11.489 -12.764 1.00 89.62 125 ARG A C 1
ATOM 990 O O . ARG A 1 125 ? -3.296 -11.677 -11.635 1.00 89.62 125 ARG A O 1
ATOM 997 N N . GLU A 1 126 ? -1.531 -11.535 -13.018 1.00 91.25 126 GLU A N 1
ATOM 998 C CA . GLU A 1 126 ? -0.548 -11.831 -11.974 1.00 91.25 126 GLU A CA 1
ATOM 999 C C . GLU A 1 126 ? -0.261 -10.607 -11.092 1.00 91.25 126 GLU A C 1
ATOM 1001 O O . GLU A 1 126 ? -0.284 -10.716 -9.859 1.00 91.25 126 GLU A O 1
ATOM 1006 N N . TRP A 1 127 ? -0.060 -9.453 -11.733 1.00 92.88 127 TRP A N 1
ATOM 1007 C CA . TRP A 1 127 ? 0.271 -8.162 -11.123 1.00 92.88 127 TRP A CA 1
ATOM 1008 C C . TRP A 1 127 ? -0.779 -7.102 -11.469 1.00 92.88 127 TRP A C 1
ATOM 1010 O O . TRP A 1 127 ? -1.594 -7.285 -12.380 1.00 92.88 127 TRP A O 1
ATOM 1020 N N . PHE A 1 128 ? -0.797 -5.991 -10.731 1.00 92.00 128 PHE A N 1
ATOM 1021 C CA . PHE A 1 128 ? -1.918 -5.044 -10.721 1.00 92.00 128 PHE A CA 1
ATOM 1022 C C . PHE A 1 128 ? -2.275 -4.491 -12.115 1.00 92.00 128 PHE A C 1
ATOM 1024 O O . PHE A 1 128 ? -3.459 -4.339 -12.445 1.00 92.00 128 PHE A O 1
ATOM 1031 N N . PHE A 1 129 ? -1.264 -4.254 -12.957 1.00 90.38 129 PHE A N 1
ATOM 1032 C CA . PHE A 1 129 ? -1.409 -3.795 -14.344 1.00 90.38 129 PHE A CA 1
ATOM 1033 C C . PHE A 1 129 ? -1.001 -4.820 -15.407 1.00 90.38 129 PHE A C 1
ATOM 1035 O O . PHE A 1 129 ? -0.750 -4.436 -16.544 1.00 90.38 129 PHE A O 1
ATOM 1042 N N . ASP A 1 130 ? -0.998 -6.112 -15.066 1.00 88.50 130 ASP A N 1
ATOM 1043 C CA . ASP A 1 130 ? -0.667 -7.197 -16.005 1.00 88.50 130 ASP A CA 1
ATOM 1044 C C . ASP A 1 130 ? 0.721 -7.033 -16.659 1.00 88.50 130 ASP A C 1
ATOM 1046 O O . ASP A 1 130 ? 0.948 -7.283 -17.841 1.00 88.50 130 ASP A O 1
ATOM 1050 N N . THR A 1 131 ? 1.668 -6.547 -15.861 1.00 86.00 131 THR A N 1
ATOM 1051 C CA . THR A 1 131 ? 3.076 -6.386 -16.223 1.00 86.00 131 THR A CA 1
ATOM 1052 C C . THR A 1 131 ? 3.840 -7.701 -16.007 1.00 86.00 131 THR A C 1
ATOM 1054 O O . THR A 1 131 ? 3.391 -8.539 -15.234 1.00 86.00 131 THR A O 1
ATOM 1057 N N . PRO A 1 132 ? 5.020 -7.921 -16.621 1.00 85.75 132 PRO A N 1
ATOM 1058 C CA . PRO A 1 132 ? 5.816 -9.137 -16.376 1.00 85.75 132 PRO A CA 1
ATOM 1059 C C . PRO A 1 132 ? 6.397 -9.249 -14.953 1.00 85.75 132 PRO A C 1
ATOM 1061 O O . PRO A 1 132 ? 6.759 -10.334 -14.505 1.00 85.75 132 PRO A O 1
ATOM 1064 N N . TYR A 1 133 ? 6.518 -8.118 -14.257 1.00 86.19 133 TYR A N 1
ATOM 1065 C CA . TYR A 1 133 ? 7.030 -7.995 -12.892 1.00 86.19 133 TYR A CA 1
ATOM 1066 C C . TYR A 1 133 ? 6.140 -7.022 -12.110 1.00 86.19 133 TYR A C 1
ATOM 1068 O O . TYR A 1 133 ? 5.514 -6.169 -12.747 1.00 86.19 133 TYR A O 1
ATOM 1076 N N . PRO A 1 134 ? 6.106 -7.083 -10.764 1.00 88.88 134 PRO A N 1
ATOM 1077 C CA . PRO A 1 134 ? 5.376 -6.099 -9.971 1.00 88.88 134 PRO A CA 1
ATOM 1078 C C . PRO A 1 134 ? 5.864 -4.688 -10.286 1.00 88.88 134 PRO A C 1
ATOM 1080 O O . PRO A 1 134 ? 7.076 -4.460 -10.357 1.00 88.88 134 PRO A O 1
ATOM 1083 N N . SER A 1 135 ? 4.935 -3.750 -10.441 1.00 85.75 135 SER A N 1
ATOM 1084 C CA . SER A 1 135 ? 5.276 -2.361 -10.736 1.00 85.75 135 SER A CA 1
ATOM 1085 C C . SER A 1 135 ? 5.131 -1.450 -9.515 1.00 85.75 135 SER A C 1
ATOM 1087 O O . SER A 1 135 ? 4.749 -1.867 -8.411 1.00 85.75 135 SER A O 1
ATOM 1089 N N . ILE A 1 136 ? 5.429 -0.163 -9.700 1.00 86.25 136 ILE A N 1
ATOM 1090 C CA . ILE A 1 136 ? 5.146 0.885 -8.713 1.00 86.25 136 ILE A CA 1
ATOM 1091 C C . ILE A 1 136 ? 3.681 0.838 -8.235 1.00 86.25 136 ILE A C 1
ATOM 1093 O O . ILE A 1 136 ? 3.412 1.070 -7.055 1.00 86.25 136 ILE A O 1
ATOM 1097 N N . ALA A 1 137 ? 2.738 0.463 -9.110 1.00 89.88 137 ALA A N 1
ATOM 1098 C CA . ALA A 1 137 ? 1.332 0.324 -8.748 1.00 89.88 137 ALA A CA 1
ATOM 1099 C C . ALA A 1 137 ? 1.125 -0.774 -7.702 1.00 89.88 137 ALA A C 1
ATOM 1101 O O . ALA A 1 137 ? 0.472 -0.526 -6.686 1.00 89.88 137 ALA A O 1
ATOM 1102 N N . ASP A 1 138 ? 1.733 -1.949 -7.907 1.00 91.94 138 ASP A N 1
ATOM 1103 C CA . ASP A 1 138 ? 1.654 -3.044 -6.945 1.00 91.94 138 ASP A CA 1
ATOM 1104 C C . ASP A 1 138 ? 2.189 -2.609 -5.581 1.00 91.94 138 ASP A C 1
ATOM 1106 O O . ASP A 1 138 ? 1.543 -2.845 -4.565 1.00 91.94 138 ASP A O 1
ATOM 1110 N N . THR A 1 139 ? 3.312 -1.887 -5.557 1.00 90.31 139 THR A N 1
ATOM 1111 C CA . THR A 1 139 ? 3.925 -1.402 -4.312 1.00 90.31 139 THR A CA 1
ATOM 1112 C C . THR A 1 139 ? 2.989 -0.475 -3.533 1.00 90.31 139 THR A C 1
ATOM 1114 O O . THR A 1 139 ? 2.785 -0.660 -2.329 1.00 90.31 139 THR A O 1
ATOM 1117 N N . HIS A 1 140 ? 2.384 0.510 -4.204 1.00 89.38 140 HIS A N 1
ATOM 1118 C CA . HIS A 1 140 ? 1.491 1.463 -3.542 1.00 89.38 140 HIS A CA 1
ATOM 1119 C C . HIS A 1 140 ? 0.182 0.828 -3.079 1.00 89.38 140 HIS A C 1
ATOM 1121 O O . HIS A 1 140 ? -0.285 1.128 -1.976 1.00 89.38 140 HIS A O 1
ATOM 1127 N N . VAL A 1 141 ? -0.407 -0.060 -3.880 1.00 92.44 141 VAL A N 1
ATOM 1128 C CA . VAL A 1 141 ? -1.635 -0.759 -3.487 1.00 92.44 141 VAL A CA 1
ATOM 1129 C C . VAL A 1 141 ? -1.338 -1.734 -2.345 1.00 92.44 141 VAL A C 1
ATOM 1131 O O . VAL 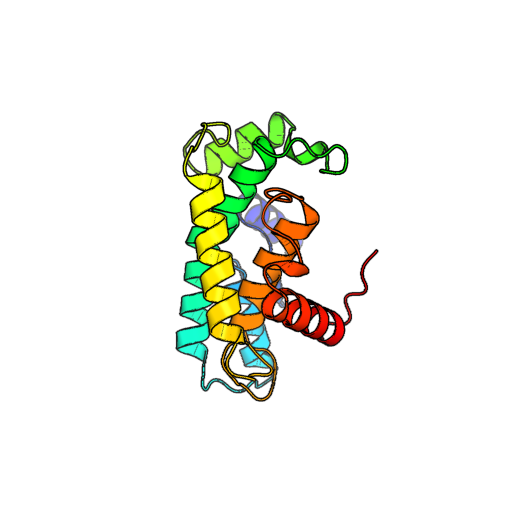A 1 141 ? -2.055 -1.734 -1.343 1.00 92.44 141 VAL A O 1
ATOM 1134 N N . ALA A 1 142 ? -0.245 -2.498 -2.436 1.00 92.75 142 ALA A N 1
ATOM 1135 C CA . ALA A 1 142 ? 0.093 -3.538 -1.469 1.00 92.75 142 ALA A CA 1
ATOM 1136 C C . ALA A 1 142 ? 0.383 -2.939 -0.097 1.00 92.75 142 ALA A C 1
ATOM 1138 O O . ALA A 1 142 ? -0.140 -3.437 0.894 1.00 92.75 142 ALA A O 1
ATOM 1139 N N . MET A 1 143 ? 1.129 -1.828 -0.038 1.00 88.62 143 MET A N 1
ATOM 1140 C CA . MET A 1 143 ? 1.387 -1.106 1.212 1.00 88.62 143 MET A CA 1
ATOM 1141 C C . MET A 1 143 ? 0.089 -0.745 1.942 1.00 88.62 143 MET A C 1
ATOM 1143 O O . MET A 1 143 ? 0.008 -0.863 3.160 1.00 88.62 143 MET A O 1
ATOM 1147 N N . ASN A 1 144 ? -0.942 -0.326 1.209 1.00 88.69 144 ASN A N 1
ATOM 1148 C CA . ASN A 1 144 ? -2.204 0.098 1.804 1.00 88.69 144 ASN A CA 1
ATOM 1149 C C . ASN A 1 144 ? -3.042 -1.071 2.318 1.00 88.69 144 ASN A C 1
ATOM 1151 O O . ASN A 1 144 ? -3.551 -1.001 3.437 1.00 88.69 144 ASN A O 1
ATOM 1155 N N . VAL A 1 145 ? -3.151 -2.147 1.535 1.00 90.31 145 VAL A N 1
ATOM 1156 C CA . VAL A 1 145 ? -3.857 -3.359 1.974 1.00 90.31 145 VAL A CA 1
ATOM 1157 C C . VAL A 1 145 ? -3.125 -3.997 3.158 1.00 90.31 145 VAL A C 1
ATOM 1159 O O . VAL A 1 145 ? -3.751 -4.311 4.166 1.00 90.31 145 VAL A O 1
ATOM 1162 N N . TRP A 1 146 ? -1.795 -4.107 3.080 1.00 89.50 146 TRP A N 1
ATOM 1163 C CA . TRP A 1 146 ? -0.960 -4.618 4.167 1.00 89.50 146 TRP A CA 1
ATOM 1164 C C . TRP A 1 146 ? -1.096 -3.781 5.437 1.00 89.50 146 TRP A C 1
ATOM 1166 O O . TRP A 1 146 ? -1.303 -4.330 6.516 1.00 89.50 146 TRP A O 1
ATOM 1176 N N . PHE A 1 147 ? -1.003 -2.453 5.330 1.00 84.94 147 PHE A N 1
ATOM 1177 C CA . PHE A 1 147 ? -1.049 -1.589 6.504 1.00 84.94 147 PHE A CA 1
ATOM 1178 C C . PHE A 1 147 ? -2.402 -1.668 7.202 1.00 84.94 147 PHE A C 1
ATOM 1180 O O . PHE A 1 147 ? -2.447 -1.750 8.426 1.00 84.94 147 PHE A O 1
ATOM 1187 N N . LEU A 1 148 ? -3.492 -1.686 6.431 1.00 84.06 148 LEU A N 1
ATOM 1188 C CA . LEU A 1 148 ? -4.846 -1.858 6.943 1.00 84.06 148 LEU A CA 1
ATOM 1189 C C . LEU A 1 148 ? -5.017 -3.172 7.718 1.00 84.06 148 LEU A C 1
ATOM 1191 O O . LEU A 1 148 ? -5.603 -3.169 8.805 1.00 84.06 148 LEU A O 1
ATOM 1195 N N . ASP A 1 149 ? -4.497 -4.268 7.167 1.00 84.25 149 ASP A N 1
ATOM 1196 C CA . ASP A 1 149 ? -4.525 -5.587 7.798 1.00 84.25 149 ASP A CA 1
ATOM 1197 C C . ASP A 1 149 ? -3.681 -5.603 9.084 1.00 84.25 149 ASP A C 1
ATOM 1199 O O . ASP A 1 149 ? -4.149 -6.017 10.145 1.00 84.25 149 ASP A O 1
ATOM 1203 N N . PHE A 1 150 ? -2.481 -5.012 9.033 1.00 82.44 150 PHE A N 1
ATOM 1204 C CA . PHE A 1 150 ? -1.567 -4.882 10.169 1.00 82.44 150 PHE A CA 1
ATOM 1205 C C . PHE A 1 150 ? -2.183 -4.112 11.348 1.00 82.44 150 PHE A C 1
ATOM 1207 O O . PHE A 1 150 ? -2.101 -4.553 12.498 1.00 82.44 1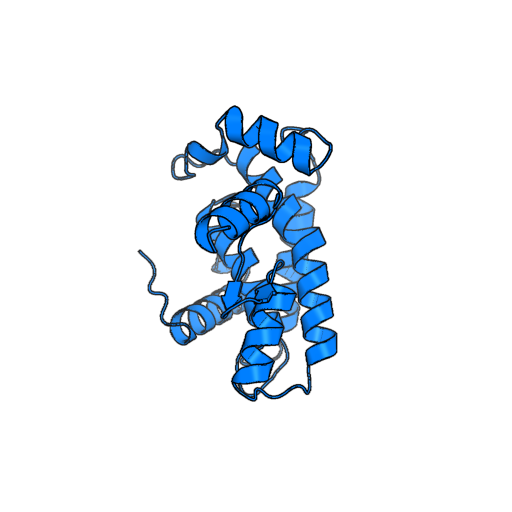50 PHE A O 1
ATOM 1214 N N . ILE A 1 151 ? -2.820 -2.964 11.090 1.00 79.75 151 ILE A N 1
ATOM 1215 C CA . ILE A 1 151 ? -3.457 -2.153 12.145 1.00 79.75 151 ILE A CA 1
ATOM 1216 C C . ILE A 1 151 ? -4.819 -2.707 12.585 1.00 79.75 151 ILE A C 1
ATOM 1218 O O . ILE A 1 151 ? -5.335 -2.278 13.622 1.00 79.75 151 ILE A O 1
ATOM 1222 N N . LYS A 1 152 ? -5.404 -3.624 11.798 1.00 80.12 152 LYS A N 1
ATOM 1223 C CA . LYS A 1 152 ? -6.756 -4.189 11.963 1.00 80.12 152 LYS A CA 1
ATOM 1224 C C . LYS A 1 152 ? -7.862 -3.132 12.022 1.00 80.12 152 LYS A C 1
ATOM 1226 O O . LYS A 1 152 ? -8.870 -3.289 12.709 1.00 80.12 152 LYS A O 1
ATOM 1231 N N . GLY A 1 153 ? -7.673 -2.036 11.288 1.00 74.94 153 GLY A N 1
ATOM 1232 C CA . GLY A 1 153 ? -8.474 -0.809 11.380 1.00 74.94 153 GLY A CA 1
ATOM 1233 C C . GLY A 1 153 ? -9.934 -0.964 10.948 1.00 74.94 153 GLY A C 1
ATOM 1234 O O . GLY A 1 153 ? -10.774 -0.157 11.337 1.00 74.94 153 GLY A O 1
ATOM 1235 N N . ALA A 1 154 ? -10.225 -2.006 10.167 1.00 79.94 154 ALA A N 1
ATOM 1236 C CA . ALA A 1 154 ? -11.551 -2.338 9.656 1.00 79.94 154 ALA A CA 1
ATOM 1237 C C . ALA A 1 154 ? -11.732 -3.866 9.531 1.00 79.94 154 ALA A C 1
ATOM 1239 O O . ALA A 1 154 ? -12.211 -4.366 8.512 1.00 79.94 154 ALA A O 1
ATOM 1240 N N . ASN A 1 155 ? -11.316 -4.611 10.564 1.00 82.00 155 ASN A N 1
ATOM 1241 C CA . ASN A 1 155 ? -11.267 -6.082 10.581 1.00 82.00 155 ASN A CA 1
ATOM 1242 C C . ASN A 1 155 ? -12.600 -6.764 10.204 1.00 82.00 155 ASN A C 1
ATOM 1244 O O . ASN A 1 155 ? -12.641 -7.888 9.704 1.00 82.00 155 ASN A O 1
ATOM 1248 N N . GLU A 1 156 ? -13.727 -6.086 10.421 1.00 81.88 156 GLU A N 1
ATOM 1249 C CA . GLU A 1 156 ? -15.050 -6.561 10.026 1.00 81.88 156 GLU A CA 1
ATOM 1250 C C . GLU A 1 156 ? -15.205 -6.749 8.510 1.00 81.88 156 GLU A C 1
ATOM 1252 O O . GLU A 1 156 ? -15.944 -7.647 8.093 1.00 81.88 156 GLU A O 1
ATOM 1257 N N . ILE A 1 157 ? -14.502 -5.939 7.713 1.00 85.56 157 ILE A N 1
ATOM 1258 C CA . ILE A 1 157 ? -14.541 -5.960 6.249 1.00 85.56 157 ILE A CA 1
ATOM 1259 C C . ILE A 1 157 ? -13.219 -6.413 5.628 1.00 85.56 157 ILE A C 1
ATOM 1261 O O . ILE A 1 157 ? -13.234 -6.862 4.495 1.00 85.56 157 ILE A O 1
ATOM 1265 N N . THR A 1 158 ? -12.092 -6.377 6.334 1.00 85.62 158 THR A N 1
ATOM 1266 C CA . THR A 1 158 ? -10.781 -6.785 5.796 1.00 85.62 158 THR A CA 1
ATOM 1267 C C . THR A 1 158 ? -10.548 -8.275 6.025 1.00 85.62 158 THR A C 1
ATOM 1269 O O . THR A 1 158 ? -9.743 -8.675 6.862 1.00 85.62 158 THR A O 1
ATOM 1272 N N . LYS A 1 159 ? -11.331 -9.111 5.335 1.00 87.00 159 LYS A N 1
ATOM 1273 C CA . LYS A 1 159 ? -11.279 -10.571 5.483 1.00 87.00 159 LYS A CA 1
ATOM 1274 C C . LYS A 1 159 ? -10.875 -11.238 4.170 1.00 87.00 159 LYS A C 1
ATOM 1276 O O . LYS A 1 159 ? -11.491 -10.926 3.148 1.00 87.00 159 LYS A O 1
ATOM 1281 N N . PRO A 1 160 ? -9.946 -12.211 4.196 1.00 90.44 160 PRO A N 1
ATOM 1282 C CA . PRO A 1 160 ? -9.574 -12.983 3.011 1.00 90.44 160 PRO A CA 1
ATOM 1283 C C . PRO A 1 160 ? -10.760 -13.637 2.296 1.00 90.44 160 PRO A C 1
ATOM 1285 O O . PRO A 1 160 ? -10.789 -13.656 1.073 1.00 90.44 160 PRO A O 1
ATOM 1288 N N . ASP A 1 161 ? -11.774 -14.093 3.037 1.00 93.19 161 ASP A N 1
ATOM 1289 C CA . ASP A 1 161 ? -12.972 -14.712 2.451 1.00 93.19 161 ASP A CA 1
ATOM 1290 C C . ASP A 1 161 ? -13.831 -13.730 1.633 1.00 93.19 161 ASP A C 1
ATOM 1292 O O . ASP A 1 161 ? -14.577 -14.154 0.752 1.00 93.19 161 ASP A O 1
ATOM 1296 N N . LEU A 1 162 ? -13.749 -12.424 1.923 1.00 94.00 162 LEU A N 1
ATOM 1297 C CA . LEU A 1 162 ? -14.486 -11.381 1.199 1.00 94.00 162 LEU A CA 1
ATOM 1298 C C . LEU A 1 162 ? -13.730 -10.893 -0.042 1.00 94.00 162 LEU A C 1
ATOM 1300 O O . LEU A 1 162 ? -14.365 -10.521 -1.025 1.00 94.00 162 LEU A O 1
ATOM 1304 N N . TYR A 1 163 ? -12.394 -10.907 0.005 1.00 95.62 163 TYR A N 1
ATOM 1305 C CA . TYR A 1 163 ? -11.521 -10.401 -1.061 1.00 95.62 163 TYR A CA 1
ATOM 1306 C C . TYR A 1 163 ? -10.404 -11.404 -1.407 1.00 95.62 163 TYR A C 1
ATOM 1308 O O . TYR A 1 163 ? -9.212 -11.112 -1.242 1.00 95.62 163 TYR A O 1
ATOM 1316 N N . PRO A 1 164 ? -10.754 -12.628 -1.837 1.00 95.38 164 PRO A N 1
ATOM 1317 C CA . PRO A 1 164 ? -9.789 -13.712 -1.993 1.00 95.38 164 PRO A CA 1
ATOM 1318 C C . PRO A 1 164 ? -8.702 -13.403 -3.027 1.00 95.38 164 PRO A C 1
ATOM 1320 O O . PRO A 1 164 ? -7.554 -13.821 -2.846 1.00 95.38 164 PRO A O 1
ATOM 1323 N N . LYS A 1 165 ? -9.019 -12.664 -4.101 1.00 96.12 165 LYS A N 1
ATOM 1324 C CA . LYS A 1 165 ? -8.025 -12.307 -5.127 1.00 96.12 165 LYS A CA 1
ATOM 1325 C C . LYS A 1 165 ? -7.054 -11.261 -4.604 1.00 96.12 165 LYS A C 1
ATOM 1327 O O . LYS A 1 165 ? -5.850 -11.412 -4.802 1.00 96.12 165 LYS A O 1
ATOM 1332 N N . THR A 1 166 ? -7.559 -10.270 -3.877 1.00 95.69 166 THR A N 1
ATOM 1333 C CA . THR A 1 166 ? -6.759 -9.232 -3.220 1.00 95.69 166 THR A CA 1
ATOM 1334 C C . THR A 1 166 ? -5.747 -9.839 -2.261 1.00 95.69 166 THR A C 1
ATOM 1336 O O . THR A 1 166 ? -4.552 -9.576 -2.380 1.00 95.69 166 THR A O 1
ATOM 1339 N N . TYR A 1 167 ? -6.187 -10.704 -1.347 1.00 94.94 167 TYR A N 1
ATOM 1340 C CA . TYR A 1 167 ? -5.278 -11.307 -0.369 1.00 94.94 167 TYR A CA 1
ATOM 1341 C C . TYR A 1 167 ? -4.319 -12.329 -0.997 1.00 94.94 167 TYR A C 1
ATOM 1343 O O . TYR A 1 167 ? -3.158 -12.397 -0.595 1.00 94.94 167 TYR A O 1
ATOM 1351 N N . SER A 1 168 ? -4.747 -13.076 -2.022 1.00 95.06 168 SER A N 1
ATOM 1352 C CA . SER A 1 168 ? -3.850 -13.970 -2.771 1.00 95.06 168 SER A CA 1
ATOM 1353 C C . SER A 1 168 ? -2.760 -13.204 -3.529 1.00 95.06 168 SER A C 1
ATOM 1355 O O . SER A 1 168 ? -1.600 -13.622 -3.540 1.00 95.06 168 SER A O 1
ATOM 1357 N N . TRP A 1 169 ? -3.116 -12.082 -4.156 1.00 96.50 169 TRP A N 1
ATOM 1358 C CA . TRP A 1 169 ? -2.162 -11.190 -4.812 1.00 96.50 169 TRP A CA 1
ATOM 1359 C C . TRP A 1 169 ? -1.201 -10.548 -3.806 1.00 96.50 169 TRP A C 1
ATOM 1361 O O . TRP A 1 169 ? 0.006 -10.555 -4.043 1.00 96.50 169 TRP A O 1
ATOM 1371 N N . LEU A 1 170 ? -1.704 -10.073 -2.662 1.00 95.31 170 LEU A N 1
ATOM 1372 C CA . LEU A 1 170 ? -0.865 -9.487 -1.617 1.00 95.31 170 LEU A CA 1
ATOM 1373 C C . LEU A 1 170 ? 0.160 -10.496 -1.084 1.00 95.31 170 LEU A C 1
ATOM 1375 O O . LEU A 1 170 ? 1.342 -10.176 -0.996 1.00 95.31 170 LEU A O 1
ATOM 1379 N N . ASP A 1 171 ? -0.263 -11.724 -0.774 1.00 94.50 171 ASP A N 1
ATOM 1380 C CA . ASP A 1 171 ? 0.637 -12.794 -0.323 1.00 94.50 171 ASP A CA 1
ATOM 1381 C C . ASP A 1 171 ? 1.732 -13.093 -1.361 1.00 94.50 171 ASP A C 1
ATOM 1383 O O . ASP A 1 171 ? 2.915 -13.197 -1.026 1.00 94.50 171 ASP A O 1
ATOM 1387 N N . ARG A 1 172 ? 1.360 -13.152 -2.646 1.00 95.12 172 ARG A N 1
ATOM 1388 C CA . ARG A 1 172 ? 2.316 -13.313 -3.749 1.00 95.12 172 ARG A CA 1
ATOM 1389 C C . ARG A 1 172 ? 3.310 -12.148 -3.817 1.00 95.12 172 ARG A C 1
ATOM 1391 O O . ARG A 1 172 ? 4.509 -12.393 -3.947 1.00 95.12 172 ARG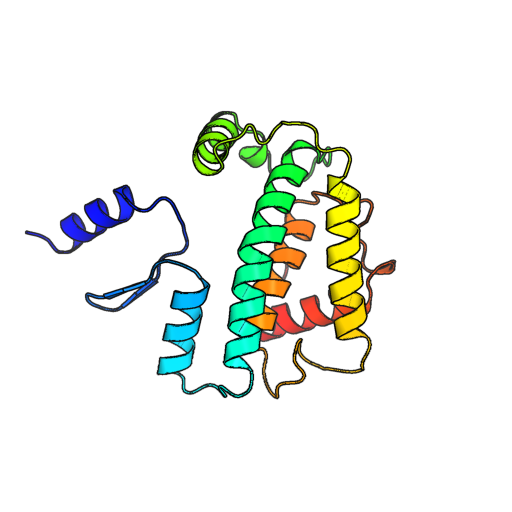 A O 1
ATOM 1398 N N . PHE A 1 173 ? 2.839 -10.908 -3.697 1.00 94.94 173 PHE A N 1
ATOM 1399 C CA . PHE A 1 173 ? 3.694 -9.720 -3.699 1.00 94.94 173 PHE A CA 1
ATOM 1400 C C . PHE A 1 173 ? 4.680 -9.722 -2.522 1.00 94.94 173 PHE A C 1
ATOM 1402 O O . PHE A 1 173 ? 5.879 -9.543 -2.728 1.00 94.94 173 PHE A O 1
ATOM 1409 N N . LEU A 1 174 ? 4.211 -9.997 -1.301 1.00 93.06 174 LEU A N 1
ATOM 1410 C CA . LEU A 1 174 ? 5.055 -10.041 -0.099 1.00 93.06 174 LEU A CA 1
ATOM 1411 C C . LEU A 1 174 ? 6.146 -11.118 -0.198 1.00 93.06 174 LEU A C 1
ATOM 1413 O O . LEU A 1 174 ? 7.311 -10.850 0.110 1.00 93.06 174 LEU A O 1
ATOM 1417 N N . LYS A 1 175 ? 5.804 -12.301 -0.723 1.00 93.25 175 LYS A N 1
ATOM 1418 C CA . LYS A 1 175 ? 6.777 -13.365 -1.024 1.00 93.25 175 LYS A CA 1
ATOM 1419 C C . LYS A 1 175 ? 7.813 -12.925 -2.053 1.00 93.25 175 LYS A C 1
ATOM 1421 O O . LYS A 1 175 ? 8.999 -13.203 -1.876 1.00 93.25 175 LYS A O 1
ATOM 1426 N N . TYR A 1 176 ? 7.390 -12.220 -3.103 1.00 91.56 176 TYR A N 1
ATOM 1427 C CA . TYR A 1 176 ? 8.293 -11.703 -4.133 1.00 91.56 176 TYR A CA 1
ATOM 1428 C C . TYR A 1 176 ? 9.343 -10.750 -3.545 1.00 91.56 176 TYR A C 1
ATOM 1430 O O . TYR A 1 176 ? 10.535 -10.888 -3.829 1.00 91.56 176 TYR A O 1
ATOM 1438 N N . ILE A 1 177 ? 8.926 -9.838 -2.659 1.00 89.12 177 ILE A N 1
ATOM 1439 C CA . ILE A 1 177 ? 9.835 -8.905 -1.971 1.00 89.12 177 ILE A CA 1
ATOM 1440 C C . ILE A 1 177 ? 10.520 -9.508 -0.732 1.00 89.12 177 ILE A C 1
ATOM 1442 O O . ILE A 1 177 ? 11.218 -8.796 -0.012 1.00 89.12 177 ILE A O 1
ATOM 1446 N N . LYS A 1 178 ? 10.374 -10.823 -0.511 1.00 87.12 178 LYS A N 1
ATOM 1447 C CA . LYS A 1 178 ? 10.990 -11.590 0.586 1.00 87.12 178 LYS A CA 1
ATOM 1448 C C . LYS A 1 178 ? 10.656 -11.049 1.979 1.00 87.12 178 LYS A C 1
ATOM 1450 O O . LYS A 1 178 ? 11.488 -11.105 2.884 1.00 87.12 178 LYS A O 1
ATOM 1455 N N . ILE A 1 179 ? 9.446 -10.529 2.148 1.00 73.31 179 ILE A N 1
ATOM 1456 C CA . ILE A 1 179 ? 8.905 -10.208 3.465 1.00 73.31 179 ILE A CA 1
ATOM 1457 C C . ILE A 1 179 ? 8.127 -11.436 3.941 1.00 73.31 179 ILE A C 1
ATOM 1459 O O . ILE A 1 179 ? 7.093 -11.782 3.375 1.00 73.31 179 ILE A O 1
ATOM 1463 N N . GLU A 1 180 ? 8.643 -12.110 4.968 1.00 54.16 180 GLU A N 1
ATOM 1464 C CA . GLU A 1 180 ? 7.919 -13.167 5.680 1.00 54.16 180 GLU A CA 1
ATOM 1465 C C . GLU A 1 180 ? 7.085 -12.542 6.810 1.00 54.16 180 GLU A C 1
ATOM 1467 O O . GLU A 1 180 ? 7.545 -11.628 7.498 1.00 54.16 180 GLU A O 1
ATOM 1472 N N . TRP A 1 181 ? 5.845 -13.007 6.984 1.00 57.31 181 TRP A N 1
ATOM 1473 C CA . TRP A 1 181 ? 4.983 -12.586 8.092 1.00 57.31 181 TRP A CA 1
ATOM 1474 C C . TRP A 1 181 ? 5.600 -13.005 9.439 1.00 57.31 181 TRP A C 1
ATOM 1476 O O . TRP A 1 181 ? 6.070 -14.135 9.569 1.00 57.31 181 TRP A O 1
ATOM 1486 N N . ILE A 1 182 ? 5.584 -12.097 10.424 1.00 42.59 182 ILE A N 1
ATOM 1487 C CA . ILE A 1 182 ? 5.962 -12.356 11.828 1.00 42.59 182 ILE A CA 1
ATOM 1488 C C . ILE A 1 182 ? 4.707 -12.691 12.630 1.00 42.59 182 ILE A C 1
ATOM 1490 O O . ILE A 1 182 ? 3.714 -11.943 12.475 1.00 42.59 182 ILE A O 1
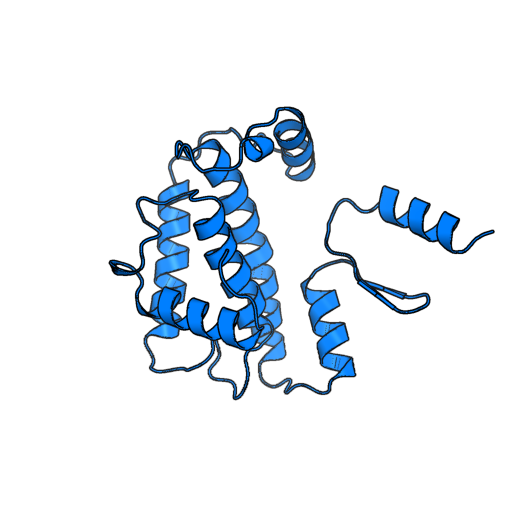#

Sequence (182 aa):
MDFCHCISKLLQTLTHVPVLQIGSDVFVDTALIIEELERRNGSDKSDRGLGLSMAWLCGQTATFLWLRSVHHCKEPSTPKFFSSKELLEDRSSLIGSPINQKNSYLIDQIRSNLEWIELQLSGDREWFFDTPYPSIADTHVAMNVWFLDFIKGANEITKPDLYPKTYSWLDRFLKYIKIEWI